Protein AF-A0A382J9V9-F1 (afdb_monomer_lite)

Organism: NCBI:txid408172

Secondary structure (DSSP, 8-state):
---------HHHHHHHHHHHHHSSHHHHHHHHHHTSSSHHHHHHHHHHHHHHTEEEETTEEEE-HHHHHHHHHHHHHTT--TTEEEETTTTEEEEEEHHHHHHHHHHHH---SS-HHHHHHHH-

Sequence (124 aa):
MKRRSNNVTFDSAFSIINVALSGSFRQEYVDELASSKNLDAALHQLRHRMQSHTWKAHGHNLQLDQVVTAYDRQTRLEGFHVLNDWNGIADQINENIIPVDVLDYAIDNCQAVQSEKTVLAVLL

Radius of gyration: 16.41 Å; chains: 1; bounding box: 33×55×38 Å

Structure (mmCIF, N/CA/C/O backbone):
data_AF-A0A382J9V9-F1
#
_entry.id   AF-A0A382J9V9-F1
#
loop_
_atom_site.group_PDB
_atom_site.id
_atom_site.type_symbol
_atom_site.label_atom_id
_atom_site.label_alt_id
_atom_site.label_comp_id
_atom_site.label_asym_id
_atom_site.label_entity_id
_atom_site.label_seq_id
_atom_site.pdbx_PDB_ins_code
_atom_site.Cartn_x
_atom_site.Cartn_y
_atom_site.Cartn_z
_atom_site.occupancy
_atom_site.B_iso_or_equiv
_atom_site.auth_seq_id
_atom_site.auth_comp_id
_atom_site.auth_asym_id
_atom_site.auth_atom_id
_atom_site.pdbx_PDB_model_num
ATOM 1 N N . MET A 1 1 ? -1.327 -33.188 5.929 1.00 36.56 1 MET A N 1
ATOM 2 C CA . MET A 1 1 ? -2.112 -32.066 6.492 1.00 36.56 1 MET A CA 1
ATOM 3 C C . MET A 1 1 ? -2.484 -31.132 5.340 1.00 36.56 1 MET A C 1
ATOM 5 O O . MET A 1 1 ? -1.597 -30.501 4.786 1.00 36.56 1 MET A O 1
ATOM 9 N N . LYS A 1 2 ? -3.738 -31.137 4.863 1.00 34.56 2 LYS A N 1
ATOM 10 C CA . LYS A 1 2 ? -4.165 -30.277 3.740 1.00 34.56 2 LYS A CA 1
ATOM 11 C C . LYS A 1 2 ? -4.300 -28.836 4.256 1.00 34.56 2 LYS A C 1
ATOM 13 O O . LYS A 1 2 ? -5.137 -28.603 5.124 1.00 34.56 2 LYS A O 1
ATOM 18 N N . ARG A 1 3 ? -3.499 -27.883 3.751 1.00 42.50 3 ARG A N 1
ATOM 19 C CA . ARG A 1 3 ? -3.784 -26.443 3.925 1.00 42.50 3 ARG A CA 1
ATOM 20 C C . ARG A 1 3 ? -5.182 -26.213 3.350 1.00 42.50 3 ARG A C 1
ATOM 22 O O . ARG A 1 3 ? -5.387 -26.447 2.162 1.00 42.50 3 ARG A O 1
ATOM 29 N N . ARG A 1 4 ? -6.150 -25.814 4.180 1.00 41.09 4 ARG A N 1
ATOM 30 C CA . ARG A 1 4 ? -7.394 -25.226 3.670 1.00 41.09 4 ARG A CA 1
ATOM 31 C C . ARG A 1 4 ? -6.967 -24.007 2.857 1.00 41.09 4 ARG A C 1
ATOM 33 O O . ARG A 1 4 ? -6.356 -23.102 3.419 1.00 41.09 4 ARG A O 1
ATOM 40 N N . SER A 1 5 ? -7.210 -24.002 1.549 1.00 47.78 5 SER A N 1
ATOM 41 C CA . SER A 1 5 ? -7.164 -22.750 0.804 1.00 47.78 5 SER A CA 1
ATOM 42 C C . SER A 1 5 ? -8.349 -21.931 1.304 1.00 47.78 5 SER A C 1
ATOM 44 O O . SER A 1 5 ? -9.490 -22.194 0.924 1.00 47.78 5 SER A O 1
ATOM 46 N N . ASN A 1 6 ? -8.100 -20.991 2.213 1.00 57.75 6 ASN A N 1
ATOM 47 C CA . ASN A 1 6 ? -9.035 -19.897 2.424 1.00 57.75 6 ASN A CA 1
ATOM 48 C C . ASN A 1 6 ? -9.042 -19.117 1.110 1.00 57.75 6 ASN A C 1
ATOM 50 O O . ASN A 1 6 ? -8.128 -18.341 0.848 1.00 57.75 6 ASN A O 1
ATOM 54 N N . ASN A 1 7 ? -9.998 -19.417 0.234 1.00 76.94 7 ASN A N 1
ATOM 55 C CA . ASN A 1 7 ? -10.187 -18.639 -0.978 1.00 76.94 7 ASN A CA 1
ATOM 56 C C . ASN A 1 7 ? -10.617 -17.243 -0.525 1.00 76.94 7 ASN A C 1
ATOM 58 O O . ASN A 1 7 ? -11.701 -17.094 0.037 1.00 76.94 7 ASN A O 1
ATOM 62 N N . VAL A 1 8 ? -9.749 -16.249 -0.708 1.00 89.56 8 VAL A N 1
ATOM 63 C CA . VAL A 1 8 ? -10.109 -14.850 -0.476 1.00 89.56 8 VAL A CA 1
ATOM 64 C C . VAL A 1 8 ? -11.214 -14.503 -1.468 1.00 89.56 8 VAL A C 1
ATOM 66 O O . VAL A 1 8 ? -11.023 -14.622 -2.676 1.00 89.56 8 VAL A O 1
ATOM 69 N N . THR A 1 9 ? -12.380 -14.115 -0.960 1.00 92.25 9 THR A N 1
ATOM 70 C CA . THR A 1 9 ? -13.504 -13.656 -1.785 1.00 92.25 9 THR A CA 1
ATOM 71 C C . THR A 1 9 ? -13.506 -12.137 -1.877 1.00 92.25 9 THR A C 1
ATOM 73 O O . THR A 1 9 ? -12.955 -11.457 -1.004 1.00 92.25 9 THR A O 1
ATOM 76 N N . PHE A 1 10 ? -14.173 -11.596 -2.898 1.00 91.75 10 PHE A N 1
ATOM 77 C CA . PHE A 1 10 ? -14.416 -10.158 -3.003 1.00 91.75 10 PHE A CA 1
ATOM 78 C C . PHE A 1 10 ? -15.098 -9.612 -1.749 1.00 91.75 10 PHE A C 1
ATOM 80 O O . PHE A 1 10 ? -14.574 -8.685 -1.149 1.00 91.75 10 PHE A O 1
ATOM 87 N N . ASP A 1 11 ? -16.172 -10.249 -1.280 1.00 93.75 11 ASP A N 1
ATOM 88 C CA . ASP A 1 11 ? -16.903 -9.792 -0.091 1.00 93.75 11 ASP A CA 1
ATOM 89 C C . ASP A 1 11 ? -16.029 -9.764 1.170 1.00 93.75 11 ASP A C 1
ATOM 91 O O . ASP A 1 11 ? -16.124 -8.835 1.975 1.00 93.75 11 ASP A O 1
ATOM 95 N N . SER A 1 12 ? -15.143 -10.756 1.339 1.00 90.44 12 SER A N 1
ATOM 96 C CA . SER A 1 12 ? -14.205 -10.783 2.469 1.00 90.44 12 SER A CA 1
ATOM 97 C C . SER A 1 12 ? -13.174 -9.653 2.388 1.00 90.44 12 SER A C 1
ATOM 99 O O . SER A 1 12 ? -12.940 -8.969 3.382 1.00 90.44 12 SER A O 1
ATOM 101 N N . ALA A 1 13 ? -12.613 -9.405 1.201 1.00 91.81 13 ALA A N 1
ATOM 102 C CA . ALA A 1 13 ? -11.667 -8.321 0.963 1.00 91.81 13 ALA A CA 1
ATOM 103 C C . ALA A 1 13 ? -12.333 -6.947 1.134 1.00 91.81 13 ALA A C 1
ATOM 105 O O . ALA A 1 13 ? -11.816 -6.087 1.846 1.00 91.81 13 ALA A O 1
ATOM 106 N N . PHE A 1 14 ? -13.517 -6.775 0.545 1.00 92.62 14 PHE A N 1
ATOM 107 C CA . PHE A 1 14 ? -14.336 -5.579 0.664 1.00 92.62 14 PHE A CA 1
ATOM 108 C C . PHE A 1 14 ? -14.688 -5.289 2.119 1.00 92.62 14 PHE A C 1
ATOM 110 O O . PHE A 1 14 ? -14.518 -4.160 2.555 1.00 92.62 14 PHE A O 1
ATOM 117 N N . SER A 1 15 ? -15.102 -6.288 2.902 1.00 89.38 15 SER A N 1
ATOM 118 C CA . SER A 1 15 ? -15.432 -6.085 4.320 1.00 89.38 15 SER A CA 1
ATOM 119 C C . SER A 1 15 ? -14.239 -5.552 5.116 1.00 89.38 15 SER A C 1
ATOM 121 O O . SER A 1 15 ? -14.398 -4.626 5.906 1.00 89.38 15 SER A O 1
ATOM 123 N N . ILE A 1 16 ? -13.039 -6.095 4.879 1.00 87.25 16 ILE A N 1
ATOM 124 C CA . ILE A 1 16 ? -11.809 -5.658 5.555 1.00 87.25 16 ILE A CA 1
ATOM 125 C C . ILE A 1 16 ? -11.476 -4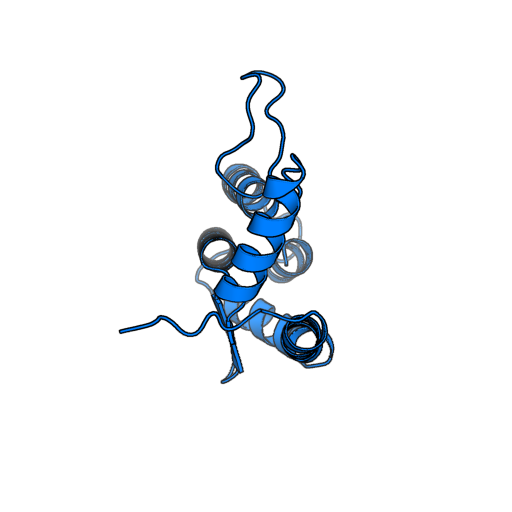.206 5.181 1.00 87.25 16 ILE A C 1
ATOM 127 O O . ILE A 1 16 ? -11.266 -3.372 6.061 1.00 87.25 16 ILE A O 1
ATOM 131 N N . ILE A 1 17 ? -11.473 -3.884 3.885 1.00 88.44 17 ILE A N 1
ATOM 132 C CA . ILE A 1 17 ? -11.148 -2.538 3.391 1.00 88.44 17 ILE A CA 1
ATOM 133 C C . ILE A 1 17 ? -12.217 -1.524 3.820 1.00 88.44 17 ILE A C 1
ATOM 135 O O . ILE A 1 17 ? -11.893 -0.423 4.257 1.00 88.44 17 ILE A O 1
ATOM 139 N N . ASN A 1 18 ? -13.495 -1.895 3.755 1.00 89.50 18 ASN A N 1
ATOM 140 C CA . ASN A 1 18 ? -14.604 -1.008 4.079 1.00 89.50 18 ASN A CA 1
ATOM 141 C C . ASN A 1 18 ? -14.603 -0.592 5.556 1.00 89.50 18 ASN A C 1
ATOM 143 O O . ASN A 1 18 ? -14.953 0.546 5.856 1.00 89.50 18 ASN A O 1
ATOM 147 N N . VAL A 1 19 ? -14.161 -1.466 6.469 1.00 81.50 19 VAL A N 1
ATOM 148 C CA . VAL A 1 19 ? -13.954 -1.104 7.883 1.00 81.50 19 VAL A CA 1
ATOM 149 C C . VAL A 1 19 ? -12.901 -0.001 8.018 1.00 81.50 19 VAL A C 1
ATOM 151 O O . VAL A 1 19 ? -13.118 0.959 8.754 1.00 81.50 19 VAL A O 1
ATOM 154 N N . ALA A 1 20 ? -11.791 -0.101 7.281 1.00 81.94 20 ALA A N 1
ATOM 155 C CA . ALA A 1 20 ? -10.740 0.915 7.306 1.00 81.94 20 ALA A CA 1
ATOM 156 C C . ALA A 1 20 ? -11.185 2.248 6.674 1.00 81.94 20 ALA A C 1
ATOM 158 O O . ALA A 1 20 ? -10.810 3.310 7.166 1.00 81.94 20 ALA A O 1
ATOM 159 N N . LEU A 1 21 ? -11.989 2.202 5.606 1.00 84.75 21 LEU A N 1
ATOM 160 C CA . LEU A 1 21 ? -12.428 3.396 4.872 1.00 84.75 21 LEU A CA 1
ATOM 161 C C . LEU A 1 21 ? -13.643 4.102 5.488 1.00 84.75 21 LEU A C 1
ATOM 163 O O . LEU A 1 21 ? -13.760 5.317 5.362 1.00 84.75 21 LEU A O 1
ATOM 167 N N . SER A 1 22 ? -14.554 3.363 6.127 1.00 86.12 22 SER A N 1
ATOM 168 C CA . SER A 1 22 ? -15.786 3.926 6.707 1.00 86.12 22 SER A CA 1
ATOM 169 C C . SER A 1 22 ? -15.601 4.456 8.132 1.00 86.12 22 SER A C 1
ATOM 171 O O . SER A 1 22 ? -16.470 5.162 8.639 1.00 86.12 22 SER A O 1
ATOM 173 N N . GLY A 1 23 ? -14.514 4.067 8.803 1.00 84.19 23 GLY A N 1
ATOM 174 C CA . GLY A 1 23 ? -14.217 4.443 10.183 1.00 84.19 23 GLY A CA 1
ATOM 175 C C . GLY A 1 23 ? -13.186 5.565 10.313 1.00 84.19 23 GLY A C 1
ATOM 176 O O . GLY A 1 23 ? -12.741 6.167 9.339 1.00 84.19 23 GLY A O 1
ATOM 177 N N . SER A 1 24 ? -12.755 5.808 11.550 1.00 90.00 24 SER A N 1
ATOM 178 C CA . SER A 1 24 ? -11.691 6.759 11.902 1.00 90.00 24 SER A CA 1
ATOM 179 C C . SER A 1 24 ? -10.277 6.232 11.632 1.00 90.00 24 SER A C 1
ATOM 181 O O . SER A 1 24 ? -9.317 6.984 11.788 1.00 90.00 24 SER A O 1
ATOM 183 N N . PHE A 1 25 ? -10.137 4.980 11.176 1.00 90.75 25 PHE A N 1
ATOM 184 C CA . PHE A 1 25 ? -8.854 4.288 11.023 1.00 90.75 25 PHE A CA 1
ATOM 185 C C . PHE A 1 25 ? -7.812 5.109 10.256 1.00 90.75 25 PHE A C 1
ATOM 187 O O . PHE A 1 25 ? -6.691 5.267 10.729 1.00 90.75 25 PHE A O 1
ATOM 194 N N . ARG A 1 26 ? -8.169 5.671 9.089 1.00 91.06 26 ARG A N 1
ATOM 195 C CA . ARG A 1 26 ? -7.230 6.472 8.283 1.00 91.06 26 ARG A CA 1
ATOM 196 C C . ARG A 1 26 ? -6.715 7.686 9.058 1.00 91.06 26 ARG A C 1
ATOM 198 O O . ARG A 1 26 ? -5.521 7.963 9.032 1.00 91.06 26 ARG A O 1
ATOM 205 N N . GLN A 1 27 ? -7.604 8.397 9.750 1.00 91.62 27 GLN A N 1
ATOM 206 C CA . GLN A 1 27 ? -7.238 9.578 10.530 1.00 91.62 27 GLN A CA 1
ATOM 207 C C . GLN A 1 27 ? -6.376 9.201 11.738 1.00 91.62 27 GLN A C 1
ATOM 209 O O . GLN A 1 27 ? -5.329 9.804 11.944 1.00 91.62 27 GLN A O 1
ATOM 214 N N . GLU A 1 28 ? -6.776 8.171 12.483 1.00 92.69 28 GLU A N 1
ATOM 215 C CA . GLU A 1 2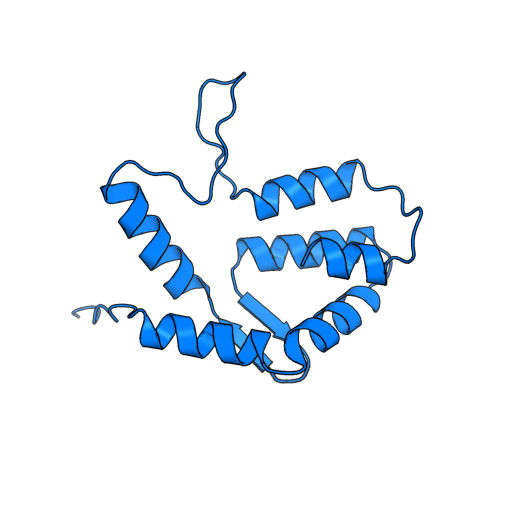8 ? -6.035 7.650 13.635 1.00 92.69 28 GLU A CA 1
ATOM 216 C C . GLU A 1 28 ? -4.641 7.154 13.253 1.00 92.69 28 GLU A C 1
ATOM 218 O O . GLU A 1 28 ? -3.686 7.356 13.998 1.00 92.69 28 GLU A O 1
ATOM 223 N N . TYR A 1 29 ? -4.516 6.520 12.088 1.00 93.12 29 TYR A N 1
ATOM 224 C CA . TYR A 1 29 ? -3.244 6.020 11.592 1.00 93.12 29 TYR A CA 1
ATOM 225 C C . TYR A 1 29 ? -2.318 7.159 11.134 1.00 93.12 29 TYR A C 1
ATOM 227 O O . TYR A 1 29 ? -1.124 7.141 11.428 1.00 93.12 29 TYR A O 1
ATOM 235 N N . VAL A 1 30 ? -2.860 8.196 10.483 1.00 94.25 30 VAL A N 1
ATOM 236 C CA . VAL A 1 30 ? -2.100 9.423 10.177 1.00 94.25 30 VAL A CA 1
ATOM 237 C C . VAL A 1 30 ? -1.662 10.135 11.459 1.00 94.25 30 VAL A C 1
ATOM 239 O O . VAL A 1 30 ? -0.531 10.609 11.526 1.00 94.25 30 VAL A O 1
ATOM 242 N N . ASP A 1 31 ? -2.526 10.199 12.475 1.00 93.75 31 ASP A N 1
ATOM 243 C CA . ASP A 1 31 ? -2.199 10.788 13.778 1.00 93.75 31 ASP A CA 1
ATOM 244 C C . ASP A 1 31 ? -1.094 10.000 14.500 1.00 93.75 31 ASP A C 1
ATOM 246 O O . ASP A 1 31 ? -0.166 10.602 15.044 1.00 93.75 31 ASP A O 1
ATOM 250 N N . GLU A 1 32 ? -1.134 8.664 14.444 1.00 93.56 32 GLU A N 1
ATOM 251 C CA . GLU A 1 32 ? -0.065 7.801 14.955 1.00 93.56 32 GLU A CA 1
ATOM 252 C C . GLU A 1 32 ? 1.261 8.067 14.228 1.00 93.56 32 GLU A C 1
ATOM 254 O O . GLU A 1 32 ? 2.277 8.310 14.881 1.00 93.56 32 GLU A O 1
ATOM 259 N N . LEU A 1 33 ? 1.265 8.105 12.892 1.00 94.44 33 LEU A N 1
ATOM 260 C CA . LEU A 1 33 ? 2.476 8.395 12.119 1.00 94.44 33 LEU A CA 1
ATOM 261 C C . LEU A 1 33 ? 3.030 9.792 12.414 1.00 94.44 33 LEU A C 1
ATOM 263 O O . LEU A 1 33 ? 4.239 9.936 12.596 1.00 94.44 33 LEU A O 1
ATOM 267 N N . ALA A 1 34 ? 2.162 10.799 12.523 1.00 94.00 34 ALA A N 1
ATOM 268 C CA . ALA A 1 34 ? 2.541 12.173 12.848 1.00 94.00 34 ALA A CA 1
ATOM 269 C C . ALA A 1 34 ? 3.095 12.328 14.278 1.00 94.00 34 ALA A C 1
ATOM 271 O O . ALA A 1 34 ? 3.726 13.338 14.577 1.00 94.00 34 ALA A O 1
ATOM 272 N N . SER A 1 35 ? 2.895 11.337 15.155 1.00 93.56 35 SER A N 1
ATOM 273 C CA . SER A 1 35 ? 3.524 11.285 16.483 1.00 93.56 35 SER A CA 1
ATOM 274 C C . SER A 1 35 ? 4.968 10.758 16.465 1.00 93.56 35 SER A C 1
ATOM 276 O O . SER A 1 35 ? 5.639 10.741 17.501 1.00 93.56 35 SER A O 1
ATOM 278 N N . SER A 1 36 ? 5.465 10.333 15.297 1.00 94.31 36 SER A N 1
ATOM 279 C CA . SER A 1 36 ? 6.860 9.928 15.109 1.00 94.31 36 SER A CA 1
ATOM 280 C C . SER A 1 36 ? 7.829 11.079 15.384 1.00 94.31 36 SER A C 1
ATOM 282 O O . SER A 1 36 ? 7.472 12.252 15.383 1.00 94.31 36 SER A O 1
ATOM 284 N N . LYS A 1 37 ? 9.105 10.740 15.589 1.00 93.31 37 LYS A N 1
ATOM 285 C CA . LYS A 1 37 ? 10.159 11.713 15.915 1.00 93.31 37 LYS A CA 1
ATOM 286 C C . LYS A 1 37 ? 10.303 12.836 14.874 1.00 93.31 37 LYS A C 1
ATOM 288 O O . LYS A 1 37 ? 10.675 13.949 15.236 1.00 93.31 37 LYS A O 1
ATOM 293 N N . ASN A 1 38 ? 10.119 12.505 13.602 1.00 92.06 38 ASN A N 1
ATOM 294 C CA . ASN A 1 38 ? 10.210 13.390 12.445 1.00 92.06 38 ASN A CA 1
ATOM 295 C C . ASN A 1 38 ? 9.540 12.715 11.235 1.00 92.06 38 ASN A C 1
ATOM 297 O O . ASN A 1 38 ? 9.238 11.515 11.280 1.00 92.06 38 ASN A O 1
ATOM 301 N N . LEU A 1 39 ? 9.355 13.470 10.149 1.00 92.44 39 LEU A N 1
ATOM 302 C CA . LEU A 1 39 ? 8.794 12.950 8.900 1.00 92.44 39 LEU A CA 1
ATOM 303 C C . LEU A 1 39 ? 9.541 11.724 8.352 1.00 92.44 39 LEU A C 1
ATOM 305 O O . LEU A 1 39 ? 8.896 10.766 7.947 1.00 92.44 39 LEU A O 1
ATOM 309 N N . ASP A 1 40 ? 10.875 11.722 8.377 1.00 93.62 40 ASP A N 1
ATOM 310 C CA . ASP A 1 40 ? 11.702 10.606 7.889 1.00 93.62 40 ASP A CA 1
ATOM 311 C C . ASP A 1 40 ? 11.347 9.274 8.580 1.00 93.62 40 ASP A C 1
ATOM 313 O O . ASP A 1 40 ? 11.016 8.277 7.932 1.00 93.62 40 ASP A O 1
ATOM 317 N N . ALA A 1 41 ? 11.278 9.283 9.915 1.00 94.81 41 ALA A N 1
ATOM 318 C CA . ALA A 1 41 ? 10.865 8.120 10.690 1.00 94.81 41 ALA A CA 1
ATOM 319 C C . ALA A 1 41 ? 9.420 7.695 10.376 1.00 94.81 41 ALA A C 1
ATOM 321 O O . ALA A 1 41 ? 9.137 6.496 10.315 1.00 94.81 41 ALA A O 1
ATOM 322 N N . ALA A 1 42 ? 8.512 8.653 10.164 1.00 95.75 42 ALA A N 1
ATOM 323 C CA . ALA A 1 42 ? 7.125 8.368 9.804 1.00 95.75 42 ALA A CA 1
ATOM 324 C C . ALA A 1 42 ? 7.011 7.725 8.409 1.00 95.75 42 ALA A C 1
ATOM 326 O O . ALA A 1 42 ? 6.289 6.741 8.243 1.00 95.75 42 ALA A O 1
ATOM 327 N N . LEU A 1 43 ? 7.756 8.222 7.416 1.00 95.69 43 LEU A N 1
ATOM 328 C CA . LEU A 1 43 ? 7.774 7.677 6.057 1.00 95.69 43 LEU A CA 1
ATOM 329 C C . LEU A 1 43 ? 8.354 6.260 6.024 1.00 95.69 43 LEU A C 1
ATOM 331 O O . LEU A 1 43 ? 7.766 5.374 5.404 1.00 95.69 43 LEU A O 1
ATOM 335 N N . HIS A 1 44 ? 9.442 6.002 6.754 1.00 96.31 44 HIS A N 1
ATOM 336 C CA . HIS A 1 44 ? 9.987 4.651 6.886 1.00 96.31 44 HIS A CA 1
ATOM 337 C C . HIS A 1 44 ? 9.004 3.680 7.559 1.00 96.31 44 HIS A C 1
ATOM 339 O O . HIS A 1 44 ? 8.893 2.522 7.140 1.00 96.31 44 HIS A O 1
ATOM 345 N N . GLN A 1 45 ? 8.254 4.133 8.570 1.00 95.62 45 GLN A N 1
ATOM 346 C CA . GLN A 1 45 ? 7.198 3.322 9.182 1.00 95.62 45 GLN A CA 1
ATOM 347 C C . GLN A 1 45 ? 6.058 3.029 8.202 1.00 95.62 45 GLN A C 1
ATOM 349 O O . GLN A 1 45 ? 5.651 1.870 8.079 1.00 95.62 45 GLN A O 1
ATOM 354 N N . LEU A 1 46 ? 5.573 4.045 7.481 1.00 95.94 46 LEU A N 1
ATOM 355 C CA . LEU A 1 46 ? 4.533 3.900 6.462 1.00 95.94 46 LEU A CA 1
ATOM 356 C C . LEU A 1 46 ? 4.973 2.922 5.364 1.00 95.94 46 LEU A C 1
ATOM 358 O O . LEU A 1 46 ? 4.240 1.990 5.029 1.00 95.94 46 LEU A O 1
ATOM 362 N N . ARG A 1 47 ? 6.213 3.053 4.882 1.00 96.81 47 ARG A N 1
ATOM 363 C CA . ARG A 1 47 ? 6.817 2.143 3.902 1.00 96.81 47 ARG A CA 1
ATOM 364 C C . ARG A 1 47 ? 6.814 0.701 4.387 1.00 96.81 47 ARG A C 1
ATOM 366 O O . ARG A 1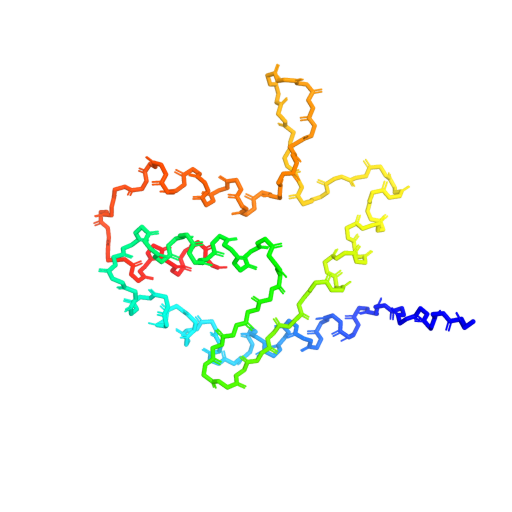 47 ? 6.395 -0.198 3.661 1.00 96.81 47 ARG A O 1
ATOM 373 N N . HIS A 1 48 ? 7.233 0.468 5.629 1.00 95.81 48 HIS A N 1
ATOM 374 C CA . HIS A 1 48 ? 7.224 -0.870 6.213 1.00 95.81 48 HIS A CA 1
ATOM 375 C C . HIS A 1 48 ? 5.803 -1.464 6.297 1.00 95.81 48 HIS A C 1
ATOM 377 O O . HIS A 1 48 ? 5.613 -2.669 6.091 1.00 95.81 48 HIS A O 1
ATOM 383 N N . ARG A 1 49 ? 4.776 -0.643 6.564 1.00 94.44 49 ARG A N 1
ATOM 384 C CA . ARG A 1 49 ? 3.376 -1.106 6.560 1.00 94.44 49 ARG A CA 1
ATOM 385 C C . ARG A 1 49 ? 2.863 -1.412 5.158 1.00 94.44 49 ARG A C 1
ATOM 387 O O . ARG A 1 49 ? 2.221 -2.445 4.983 1.00 94.44 49 ARG A O 1
ATOM 394 N N . MET A 1 50 ? 3.210 -0.592 4.165 1.00 94.44 50 MET A N 1
ATOM 395 C CA . MET A 1 50 ? 2.900 -0.864 2.756 1.00 94.44 50 MET A CA 1
ATOM 396 C C . MET A 1 50 ? 3.511 -2.192 2.296 1.00 94.44 50 MET A C 1
ATOM 398 O O . MET A 1 50 ? 2.814 -2.991 1.681 1.00 94.44 50 MET A O 1
ATOM 402 N N . GLN A 1 51 ? 4.767 -2.471 2.663 1.00 95.38 51 GLN A N 1
ATOM 403 C CA . GLN A 1 51 ? 5.452 -3.727 2.325 1.00 95.38 51 GLN A CA 1
ATOM 404 C C . GLN A 1 51 ? 4.856 -4.956 3.018 1.00 95.38 51 GLN A C 1
ATOM 406 O O . GLN A 1 51 ? 4.760 -6.023 2.422 1.00 95.38 51 GLN A O 1
ATOM 411 N N . SER A 1 52 ? 4.483 -4.831 4.293 1.00 94.88 52 SER A N 1
ATOM 412 C CA . SER A 1 52 ? 3.945 -5.955 5.076 1.00 94.88 52 SER A CA 1
ATOM 413 C C . SER A 1 52 ? 2.437 -6.154 4.917 1.00 94.88 52 SER A C 1
ATOM 415 O O . SER A 1 52 ? 1.892 -7.129 5.440 1.00 94.88 52 SER A O 1
ATOM 417 N N . HIS A 1 53 ? 1.747 -5.212 4.264 1.00 93.94 53 HIS A N 1
ATOM 418 C CA . HIS A 1 53 ? 0.287 -5.161 4.140 1.00 93.94 53 HIS A CA 1
ATOM 419 C C . HIS A 1 53 ? -0.451 -5.283 5.485 1.00 93.94 53 HIS A C 1
ATOM 421 O O . HIS A 1 53 ? -1.607 -5.704 5.542 1.00 93.94 53 HIS A O 1
ATOM 427 N N . THR A 1 54 ? 0.218 -4.937 6.585 1.00 92.44 54 THR A N 1
ATOM 428 C CA . THR A 1 54 ? -0.300 -5.104 7.942 1.00 92.44 54 THR A CA 1
ATOM 429 C C . THR A 1 54 ? -0.249 -3.775 8.662 1.00 92.44 54 THR A C 1
ATOM 431 O O . THR A 1 54 ? 0.823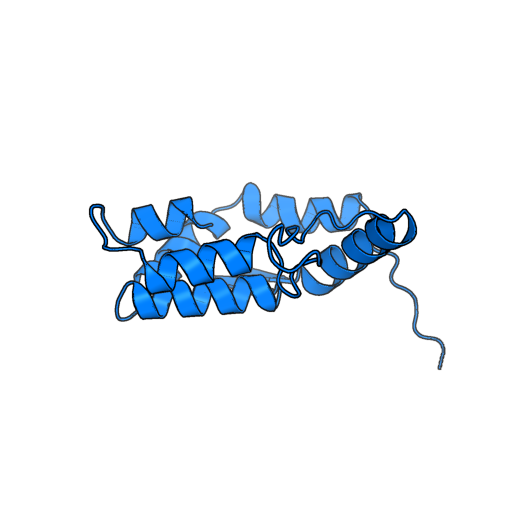 -3.208 8.862 1.00 92.44 54 THR A O 1
ATOM 434 N N . TRP A 1 55 ? -1.408 -3.309 9.108 1.00 91.38 55 TRP A N 1
ATOM 435 C CA . TRP A 1 55 ? -1.579 -1.977 9.667 1.00 91.38 55 TRP A CA 1
ATOM 436 C C . TRP A 1 55 ? -2.222 -2.062 11.038 1.00 91.38 55 TRP A C 1
ATOM 438 O O . TRP A 1 55 ? -3.097 -2.894 11.280 1.00 91.38 55 TRP A O 1
ATOM 448 N N . LYS A 1 56 ? -1.783 -1.198 11.947 1.00 89.00 56 LYS A N 1
ATOM 449 C CA . LYS A 1 56 ? -2.299 -1.119 13.310 1.00 89.00 56 LYS A CA 1
ATOM 450 C C . LYS A 1 56 ? -2.468 0.346 13.670 1.00 89.00 56 LYS A C 1
ATOM 452 O O . LYS A 1 56 ? -1.548 1.108 13.414 1.00 89.00 56 LYS A O 1
ATOM 457 N N . ALA A 1 57 ? -3.625 0.686 14.225 1.00 86.75 57 ALA A N 1
ATOM 458 C CA . ALA A 1 57 ? -3.920 1.983 14.827 1.00 86.75 57 ALA A CA 1
ATOM 459 C C . ALA A 1 57 ? -4.978 1.794 15.910 1.00 86.75 57 ALA A C 1
ATOM 461 O O . ALA A 1 57 ? -5.962 1.105 15.667 1.00 86.75 57 ALA A O 1
ATOM 462 N N . HIS A 1 58 ? -4.772 2.374 17.096 1.00 80.19 58 HIS A N 1
ATOM 463 C CA . HIS A 1 58 ? -5.795 2.518 18.148 1.00 80.19 58 HIS A CA 1
ATOM 464 C C . HIS A 1 58 ? -6.703 1.285 18.382 1.00 80.19 58 HIS A C 1
ATOM 466 O O . HIS A 1 58 ? -7.921 1.381 18.472 1.00 80.19 58 HIS A O 1
ATOM 472 N N . GLY A 1 59 ? -6.108 0.091 18.498 1.00 77.81 59 GLY A N 1
ATOM 473 C CA . GLY A 1 59 ? -6.842 -1.160 18.754 1.00 77.81 59 GLY A CA 1
ATOM 474 C C . GLY A 1 59 ? -7.429 -1.838 17.508 1.00 77.81 59 GLY A C 1
ATOM 475 O O . GLY A 1 59 ? -7.848 -2.993 17.582 1.00 77.81 59 GLY A O 1
ATOM 476 N N . HIS A 1 60 ? -7.379 -1.182 16.351 1.00 82.19 60 HIS A N 1
ATOM 477 C CA . HIS A 1 60 ? -7.650 -1.775 15.050 1.00 82.19 60 HIS A CA 1
ATOM 478 C C . HIS A 1 60 ? -6.398 -2.459 14.494 1.00 82.19 60 HIS A C 1
ATOM 480 O O . HIS A 1 60 ? -5.280 -1.947 14.580 1.00 82.19 60 HIS A O 1
ATOM 486 N N . ASN A 1 61 ? -6.593 -3.632 13.896 1.00 87.38 61 ASN A N 1
ATOM 487 C CA . ASN A 1 61 ? -5.555 -4.386 13.202 1.00 87.38 61 ASN A CA 1
ATOM 488 C C . ASN A 1 61 ? -6.091 -4.796 11.830 1.00 87.38 61 ASN A C 1
ATOM 490 O O . ASN A 1 61 ? -7.004 -5.617 11.741 1.00 87.38 61 ASN A O 1
ATOM 494 N N . LEU A 1 62 ? -5.524 -4.217 10.778 1.00 88.81 62 LEU A N 1
ATOM 495 C CA . LEU A 1 62 ? -5.884 -4.476 9.393 1.00 88.81 62 LEU A CA 1
ATOM 496 C C . LEU A 1 62 ? -4.824 -5.390 8.772 1.00 88.81 62 LEU A C 1
ATOM 498 O O . LEU A 1 62 ? -3.677 -4.986 8.583 1.00 88.81 62 LEU A O 1
ATOM 502 N N . GLN A 1 63 ? -5.204 -6.628 8.470 1.00 90.06 63 GLN A N 1
ATOM 503 C CA . GLN A 1 63 ? -4.336 -7.610 7.816 1.00 90.06 63 GLN A CA 1
ATOM 504 C C . GLN A 1 63 ? -4.793 -7.793 6.370 1.00 90.06 63 GLN A C 1
ATOM 506 O O . GLN A 1 63 ? -5.828 -8.408 6.115 1.00 90.06 63 GLN A O 1
ATOM 511 N N . LEU A 1 64 ? -4.044 -7.208 5.434 1.00 92.06 64 LEU A N 1
ATOM 512 C CA . LEU A 1 64 ? -4.325 -7.257 3.997 1.00 92.06 64 LEU A CA 1
ATOM 513 C C . LEU A 1 64 ? -3.389 -8.208 3.245 1.00 92.06 64 LEU A C 1
ATOM 515 O O . LEU A 1 64 ? -3.591 -8.422 2.056 1.00 92.06 64 LEU A O 1
ATOM 519 N N . ASP A 1 65 ? -2.397 -8.804 3.907 1.00 93.00 65 ASP A N 1
ATOM 520 C CA . ASP A 1 65 ? -1.381 -9.676 3.304 1.00 93.00 65 ASP A CA 1
ATOM 521 C C . ASP A 1 65 ? -1.990 -10.790 2.443 1.00 93.00 65 ASP A C 1
ATOM 523 O O . ASP A 1 65 ? -1.618 -10.959 1.279 1.00 93.00 65 ASP A O 1
ATOM 527 N N . GLN A 1 66 ? -2.984 -11.504 2.976 1.00 91.81 66 GLN A N 1
ATOM 528 C CA . GLN A 1 66 ? -3.651 -12.586 2.253 1.00 91.81 66 GLN A CA 1
ATOM 529 C C . GLN A 1 66 ? -4.472 -12.063 1.077 1.00 91.81 66 GLN A C 1
ATOM 531 O O . GLN A 1 66 ? -4.502 -12.701 0.026 1.00 91.81 66 GLN A O 1
ATOM 536 N N . VAL A 1 67 ? -5.117 -10.905 1.244 1.00 93.19 67 VAL A N 1
ATOM 537 C CA . VAL A 1 67 ? -5.938 -10.277 0.205 1.00 93.19 67 VAL A CA 1
ATOM 538 C C . VAL A 1 67 ? -5.058 -9.827 -0.954 1.00 93.19 67 VAL A C 1
ATOM 540 O O . VAL A 1 67 ? -5.281 -10.252 -2.085 1.00 93.19 67 VAL A O 1
ATOM 543 N N . VAL A 1 68 ? -4.023 -9.036 -0.666 1.00 94.06 68 VAL A N 1
ATOM 544 C CA . VAL A 1 68 ? -3.086 -8.524 -1.670 1.00 94.06 68 VAL A CA 1
ATOM 545 C C . VAL A 1 68 ? -2.407 -9.680 -2.396 1.00 94.06 68 VAL A C 1
ATOM 547 O O . VAL A 1 68 ? -2.445 -9.725 -3.619 1.00 94.06 68 VAL A O 1
ATOM 550 N N . THR A 1 69 ? -1.894 -10.677 -1.666 1.00 93.44 69 THR A N 1
ATOM 551 C CA . THR A 1 69 ? -1.242 -11.849 -2.274 1.00 93.44 69 THR A CA 1
ATOM 552 C C . THR A 1 69 ? -2.191 -12.631 -3.185 1.00 93.44 69 THR A C 1
ATOM 554 O O . THR A 1 69 ? -1.787 -13.098 -4.249 1.00 93.44 69 THR A O 1
ATOM 557 N N . ALA A 1 70 ? -3.452 -12.814 -2.779 1.00 93.75 70 ALA A N 1
ATOM 558 C CA . ALA A 1 70 ? -4.415 -13.580 -3.562 1.00 93.75 70 ALA A CA 1
ATOM 559 C C . ALA A 1 70 ? -4.771 -12.880 -4.880 1.00 93.75 70 ALA A C 1
ATOM 561 O O . ALA A 1 70 ? -4.744 -13.529 -5.927 1.00 93.75 70 ALA A O 1
ATOM 562 N N . TYR A 1 71 ? -5.068 -11.579 -4.836 1.00 93.50 71 TYR A N 1
ATOM 563 C CA . TYR A 1 71 ? -5.430 -10.811 -6.029 1.00 93.50 71 TYR A CA 1
ATOM 564 C C . TYR A 1 71 ? -4.227 -10.526 -6.933 1.00 93.50 71 TYR A C 1
ATOM 566 O O . TYR A 1 71 ? -4.350 -10.685 -8.143 1.00 93.50 71 TYR A O 1
ATOM 574 N N . ASP A 1 72 ? -3.054 -10.212 -6.375 1.00 94.62 72 ASP A N 1
ATOM 575 C CA . ASP A 1 72 ? -1.818 -10.058 -7.158 1.00 94.62 72 ASP A CA 1
ATOM 576 C C . ASP A 1 72 ? -1.456 -11.359 -7.887 1.00 94.62 72 ASP A C 1
ATOM 578 O O . ASP A 1 72 ? -1.114 -11.368 -9.067 1.00 94.62 72 ASP A O 1
ATOM 582 N N . ARG A 1 73 ? -1.621 -12.511 -7.224 1.00 94.38 73 ARG A N 1
ATOM 583 C CA . ARG A 1 73 ? -1.423 -13.804 -7.885 1.00 94.38 73 ARG A CA 1
ATOM 584 C C . ARG A 1 73 ? -2.402 -14.020 -9.040 1.00 94.38 73 ARG A C 1
ATOM 586 O O . ARG A 1 73 ? -2.005 -14.600 -10.046 1.00 94.38 73 ARG A O 1
ATOM 593 N N . GLN A 1 74 ? -3.667 -13.625 -8.895 1.00 93.75 74 GLN A N 1
ATOM 594 C CA . GLN A 1 74 ? -4.668 -13.790 -9.955 1.00 93.75 74 GLN A CA 1
ATOM 595 C C . GLN A 1 74 ? -4.322 -12.951 -11.186 1.00 93.75 74 GLN A C 1
ATOM 597 O O . GLN A 1 74 ? -4.296 -13.491 -12.287 1.00 93.75 74 GLN A O 1
ATOM 602 N N . THR A 1 75 ? -3.971 -11.679 -11.001 1.00 94.06 75 THR A N 1
ATOM 603 C CA . THR A 1 75 ? -3.611 -10.795 -12.118 1.00 94.06 75 THR A CA 1
ATOM 604 C C . THR A 1 75 ? -2.329 -11.250 -12.816 1.00 94.06 75 THR A C 1
ATOM 606 O O . THR A 1 75 ? -2.277 -11.273 -14.045 1.00 94.06 75 THR A O 1
ATOM 609 N N . ARG A 1 76 ? -1.331 -11.738 -12.067 1.00 94.94 76 ARG A N 1
ATOM 610 C CA . ARG A 1 76 ? -0.101 -12.305 -12.647 1.00 94.94 76 ARG A CA 1
ATOM 611 C C . ARG A 1 76 ? -0.328 -13.572 -13.460 1.00 94.94 76 ARG A C 1
ATOM 613 O O . ARG A 1 76 ? 0.373 -13.783 -14.445 1.00 94.94 76 ARG A O 1
ATOM 620 N N . LEU A 1 77 ? -1.288 -14.420 -13.079 1.00 95.62 77 LEU A N 1
ATOM 621 C CA . LEU A 1 77 ? -1.644 -15.605 -13.876 1.00 95.62 77 LEU A CA 1
ATOM 622 C C . LEU A 1 77 ? -2.209 -15.228 -15.253 1.00 95.62 77 LEU A C 1
ATOM 624 O O . LEU A 1 77 ? -2.103 -16.020 -16.186 1.00 95.62 77 LEU A O 1
ATOM 628 N N . GLU A 1 78 ? -2.762 -14.024 -15.379 1.00 95.25 78 GLU A N 1
ATOM 629 C CA . GLU A 1 78 ? -3.233 -13.443 -16.639 1.00 95.25 78 GLU A CA 1
ATOM 630 C C . GLU A 1 78 ? -2.146 -12.627 -17.366 1.00 95.25 78 GLU A C 1
ATOM 632 O O . GLU A 1 78 ? -2.382 -12.119 -18.458 1.00 95.25 78 GLU A O 1
ATOM 637 N N . GLY A 1 79 ? -0.940 -12.526 -16.793 1.00 94.06 79 GLY A N 1
ATOM 638 C CA . GLY A 1 79 ? 0.185 -11.770 -17.350 1.00 94.06 79 GLY A CA 1
ATOM 639 C C . GLY A 1 79 ? 0.235 -10.296 -16.938 1.00 94.06 79 GLY A C 1
ATOM 640 O O . GLY A 1 79 ? 1.062 -9.552 -17.463 1.00 94.06 79 GLY A O 1
ATOM 641 N N . PHE A 1 80 ? -0.609 -9.857 -15.999 1.00 94.62 80 PHE A N 1
ATOM 642 C CA . PHE A 1 80 ? -0.611 -8.481 -15.503 1.00 94.62 80 PHE A CA 1
ATOM 643 C C . PHE A 1 80 ? 0.199 -8.323 -14.214 1.00 94.62 80 PHE A C 1
ATOM 645 O O . PHE A 1 80 ? 0.127 -9.141 -13.301 1.00 94.62 80 PHE A O 1
ATOM 652 N N . HIS A 1 81 ? 0.904 -7.199 -14.101 1.00 94.50 81 HIS A N 1
ATOM 653 C CA . HIS A 1 81 ? 1.667 -6.802 -12.915 1.00 94.50 81 HIS A CA 1
ATOM 654 C C . HIS A 1 81 ? 1.065 -5.539 -12.287 1.00 94.50 81 HIS A C 1
ATOM 656 O O . HIS A 1 81 ? 1.731 -4.526 -12.145 1.00 94.50 81 HIS A O 1
ATOM 662 N N . VAL A 1 82 ? -0.225 -5.581 -11.939 1.00 94.62 82 VAL A N 1
ATOM 663 C CA . VAL A 1 82 ? -1.019 -4.379 -11.594 1.00 94.62 82 VAL A CA 1
ATOM 664 C C . VAL A 1 82 ? -0.496 -3.569 -10.405 1.00 94.62 82 VAL A C 1
ATOM 666 O O . VAL A 1 82 ? -0.834 -2.396 -10.281 1.00 94.62 82 VAL A O 1
ATOM 669 N N . LEU A 1 83 ? 0.282 -4.188 -9.514 1.00 95.81 83 LEU A N 1
ATOM 670 C CA . LEU A 1 83 ? 0.835 -3.516 -8.340 1.00 95.81 83 LEU A CA 1
ATOM 671 C C . LEU A 1 83 ? 2.247 -2.974 -8.565 1.00 95.81 83 LEU A C 1
ATOM 673 O O . LEU A 1 83 ? 2.691 -2.164 -7.757 1.00 95.81 83 LEU A O 1
ATOM 677 N N . ASN A 1 84 ? 2.956 -3.417 -9.603 1.00 96.38 84 ASN A N 1
ATOM 678 C CA . ASN A 1 84 ? 4.347 -3.053 -9.857 1.00 96.38 84 ASN A CA 1
ATOM 679 C C . ASN A 1 84 ? 4.447 -2.115 -11.059 1.00 96.38 84 ASN A C 1
ATOM 681 O O . ASN A 1 84 ? 3.651 -2.201 -11.993 1.00 96.38 84 ASN A O 1
ATOM 685 N N . ASP A 1 85 ? 5.460 -1.256 -11.047 1.00 94.44 85 ASP A N 1
ATOM 686 C CA . ASP A 1 85 ? 5.788 -0.428 -12.203 1.00 94.44 85 ASP A CA 1
ATOM 687 C C . ASP A 1 85 ? 6.721 -1.160 -13.181 1.00 94.44 85 ASP A C 1
ATOM 689 O O . ASP A 1 85 ? 7.428 -2.110 -12.817 1.00 94.44 85 ASP A O 1
ATOM 693 N N . TRP A 1 86 ? 6.742 -0.687 -14.425 1.00 93.44 86 TRP A N 1
ATOM 694 C CA . TRP A 1 86 ? 7.725 -1.083 -15.426 1.00 93.44 86 TRP A CA 1
ATOM 695 C C . TRP A 1 86 ? 8.904 -0.112 -15.434 1.00 93.44 86 TRP A C 1
ATOM 697 O O . TRP A 1 86 ? 8.765 1.066 -15.768 1.00 93.44 86 TRP A O 1
ATOM 707 N N . ASN A 1 87 ? 10.104 -0.617 -15.161 1.00 91.12 87 ASN A N 1
ATOM 708 C CA . ASN A 1 87 ? 11.321 0.158 -15.322 1.00 91.12 87 ASN A CA 1
ATOM 709 C C . ASN A 1 87 ? 11.704 0.240 -16.803 1.00 91.12 87 ASN A C 1
ATOM 711 O O . ASN A 1 87 ? 12.354 -0.656 -17.340 1.00 91.12 87 ASN A O 1
ATOM 715 N N . GLY A 1 88 ? 11.355 1.350 -17.452 1.00 89.81 88 GLY A N 1
ATOM 716 C CA . GLY A 1 88 ? 11.652 1.571 -18.870 1.00 89.81 88 GLY A CA 1
ATOM 717 C C . GLY A 1 88 ? 13.143 1.660 -19.227 1.00 89.81 88 GLY A C 1
ATOM 718 O O . GLY A 1 88 ? 13.477 1.561 -20.403 1.00 89.81 88 GLY A O 1
ATOM 719 N N . ILE A 1 89 ? 14.041 1.847 -18.250 1.00 91.00 89 ILE A N 1
ATOM 720 C CA . ILE A 1 89 ? 15.496 1.886 -18.482 1.00 91.00 89 ILE A CA 1
ATOM 721 C C . ILE A 1 89 ? 16.088 0.477 -18.398 1.00 91.00 89 ILE A C 1
ATOM 723 O O . ILE A 1 89 ? 16.905 0.100 -19.234 1.00 91.00 89 ILE A O 1
ATOM 727 N N . ALA A 1 90 ? 15.697 -0.284 -17.374 1.00 92.31 90 ALA A N 1
ATOM 728 C CA . ALA A 1 90 ? 16.194 -1.637 -17.135 1.00 92.31 90 ALA A CA 1
ATOM 729 C C . ALA A 1 90 ? 15.410 -2.723 -17.896 1.00 92.31 90 ALA A C 1
ATOM 731 O O . ALA A 1 90 ? 15.820 -3.879 -17.864 1.00 92.31 90 ALA A O 1
ATOM 732 N N . ASP A 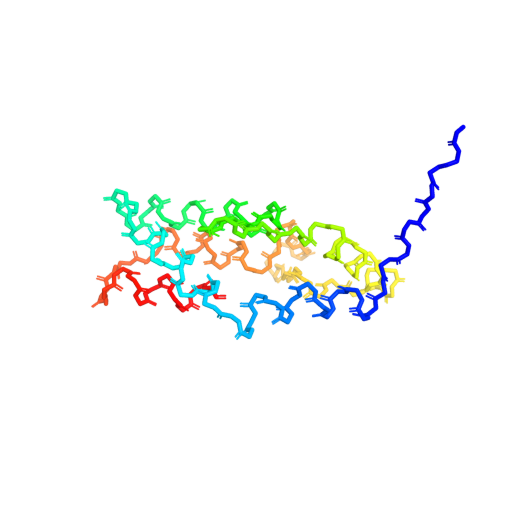1 91 ? 14.315 -2.352 -18.567 1.00 93.31 91 ASP A N 1
ATOM 733 C CA . ASP A 1 91 ? 13.440 -3.246 -19.338 1.00 93.31 91 ASP A CA 1
ATOM 734 C C . ASP A 1 91 ? 12.898 -4.413 -18.489 1.00 93.31 91 ASP A C 1
ATOM 736 O O . ASP A 1 91 ? 12.878 -5.573 -18.900 1.00 93.31 91 ASP A O 1
ATOM 740 N N . GLN A 1 92 ? 12.498 -4.108 -17.250 1.00 94.25 92 GLN A N 1
ATOM 741 C CA . GLN A 1 92 ? 12.020 -5.100 -16.284 1.00 94.25 92 GLN A CA 1
ATOM 742 C C . GLN A 1 92 ? 10.947 -4.536 -15.348 1.00 94.25 92 GLN A C 1
ATOM 744 O O . GLN A 1 92 ? 10.867 -3.331 -15.115 1.00 94.25 92 GLN A O 1
ATOM 749 N N . ILE A 1 93 ? 10.146 -5.426 -14.759 1.00 93.69 93 ILE A N 1
ATOM 750 C CA . ILE A 1 93 ? 9.199 -5.079 -13.692 1.00 93.69 93 ILE A CA 1
ATOM 751 C C . ILE A 1 93 ? 9.967 -4.818 -12.391 1.00 93.69 93 ILE A C 1
ATOM 753 O O . ILE A 1 93 ? 10.839 -5.607 -12.022 1.00 93.69 93 ILE A O 1
ATOM 757 N N . ASN A 1 94 ? 9.619 -3.744 -11.680 1.00 93.69 94 ASN A N 1
ATOM 758 C CA . ASN A 1 94 ? 10.174 -3.471 -10.354 1.00 93.69 94 ASN A CA 1
ATOM 759 C C . ASN A 1 94 ? 9.780 -4.562 -9.351 1.00 93.69 94 ASN A C 1
ATOM 761 O O . ASN A 1 94 ? 8.652 -5.055 -9.355 1.00 93.69 94 ASN A O 1
ATOM 765 N N . GLU A 1 95 ? 10.696 -4.912 -8.447 1.00 92.12 95 GLU A N 1
ATOM 766 C CA . GLU A 1 95 ? 10.426 -5.903 -7.396 1.00 92.12 95 GLU A CA 1
ATOM 767 C C . GLU A 1 95 ? 9.374 -5.401 -6.397 1.00 92.12 95 GLU A C 1
ATOM 769 O O . GLU A 1 95 ? 8.486 -6.146 -5.974 1.00 92.12 95 GLU A O 1
ATOM 774 N N . ASN A 1 96 ? 9.456 -4.119 -6.051 1.00 95.12 96 ASN A N 1
ATOM 775 C CA . ASN A 1 96 ? 8.531 -3.450 -5.153 1.00 95.12 96 ASN A CA 1
ATOM 776 C C . ASN A 1 96 ? 7.244 -3.039 -5.870 1.00 95.12 96 ASN A C 1
ATOM 778 O O . ASN A 1 96 ? 7.209 -2.816 -7.082 1.00 95.12 96 ASN A O 1
ATOM 782 N N . ILE A 1 97 ? 6.174 -2.917 -5.088 1.00 95.31 97 ILE A N 1
ATOM 783 C CA . ILE A 1 97 ? 4.922 -2.334 -5.562 1.00 95.31 97 ILE A CA 1
ATOM 784 C C . ILE A 1 97 ? 5.035 -0.808 -5.648 1.00 95.31 97 ILE A C 1
ATOM 786 O O . ILE A 1 97 ? 5.755 -0.192 -4.861 1.00 95.31 97 ILE A O 1
ATOM 790 N N . ILE A 1 98 ? 4.245 -0.195 -6.529 1.00 95.31 98 ILE A N 1
ATOM 791 C CA . ILE A 1 98 ? 4.222 1.253 -6.784 1.00 95.31 98 ILE A CA 1
ATOM 792 C C . ILE A 1 98 ? 4.150 2.079 -5.484 1.00 95.31 98 ILE A C 1
ATOM 794 O O . ILE A 1 98 ? 4.957 2.993 -5.338 1.00 95.31 98 ILE A O 1
ATOM 798 N N . PRO A 1 99 ? 3.278 1.779 -4.492 1.00 94.62 99 PRO A N 1
ATOM 799 C CA . PRO A 1 99 ? 3.248 2.548 -3.242 1.00 94.62 99 PRO A CA 1
ATOM 800 C C . PRO A 1 99 ? 4.567 2.545 -2.458 1.00 94.62 99 PRO A C 1
ATOM 802 O O . PRO A 1 99 ? 4.878 3.518 -1.777 1.00 94.62 99 PRO A O 1
ATOM 805 N N . VAL A 1 100 ? 5.343 1.461 -2.535 1.00 96.75 100 VAL A N 1
ATOM 806 C CA . VAL A 1 100 ? 6.646 1.361 -1.865 1.00 96.75 100 VAL A CA 1
ATOM 807 C C . VAL A 1 100 ? 7.684 2.190 -2.614 1.00 96.75 100 VAL A C 1
ATOM 809 O O . VAL A 1 100 ? 8.401 2.946 -1.967 1.00 96.75 100 VAL A O 1
ATOM 812 N N . ASP A 1 101 ? 7.700 2.128 -3.947 1.00 95.62 101 ASP A N 1
ATOM 813 C CA . ASP A 1 101 ? 8.599 2.943 -4.777 1.00 95.62 101 ASP A CA 1
ATOM 814 C C . ASP A 1 101 ? 8.312 4.448 -4.621 1.00 95.62 101 ASP A C 1
ATOM 816 O O . ASP A 1 101 ? 9.231 5.258 -4.509 1.00 95.62 101 ASP A O 1
ATOM 820 N N . VAL A 1 102 ? 7.032 4.833 -4.534 1.00 94.19 102 VAL A N 1
ATOM 821 C CA . VAL A 1 102 ? 6.618 6.218 -4.250 1.00 94.19 102 VAL A CA 1
ATOM 822 C C . VAL A 1 102 ? 7.122 6.678 -2.880 1.00 94.19 102 VAL A C 1
ATOM 824 O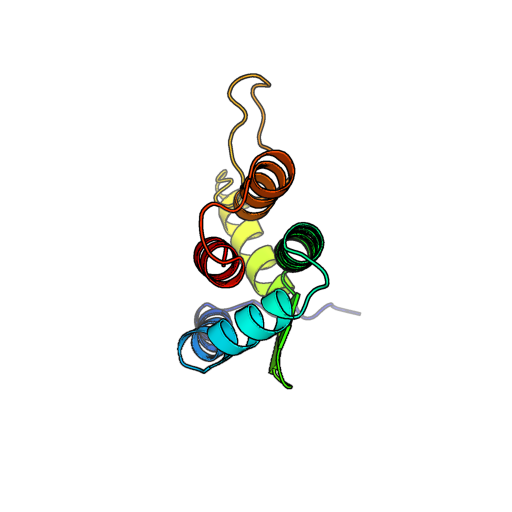 O . VAL A 1 102 ? 7.549 7.824 -2.739 1.00 94.19 102 VAL A O 1
ATOM 827 N N . LEU A 1 103 ? 7.095 5.804 -1.870 1.00 95.94 103 LEU A N 1
ATOM 828 C CA . LEU A 1 103 ? 7.614 6.127 -0.541 1.00 95.94 103 LEU A CA 1
ATOM 829 C C . LEU A 1 103 ? 9.139 6.188 -0.507 1.00 95.94 103 LEU A C 1
ATOM 831 O O . LEU A 1 103 ? 9.659 7.079 0.152 1.00 95.94 103 LEU A O 1
ATOM 835 N N . ASP A 1 104 ? 9.840 5.312 -1.228 1.00 95.81 104 ASP A N 1
ATOM 836 C CA . ASP A 1 104 ? 11.297 5.402 -1.395 1.00 95.81 104 ASP A CA 1
ATOM 837 C C . ASP A 1 104 ? 11.681 6.745 -2.029 1.00 95.81 104 ASP A C 1
ATOM 839 O O . ASP A 1 104 ? 12.500 7.483 -1.484 1.00 95.81 104 ASP A O 1
ATOM 843 N N . TYR A 1 105 ? 10.983 7.146 -3.095 1.00 93.50 105 TYR A N 1
ATOM 844 C CA . TYR A 1 105 ? 11.171 8.467 -3.689 1.00 93.50 105 TYR A CA 1
ATOM 845 C C . TYR A 1 105 ? 10.878 9.604 -2.697 1.00 93.50 105 TYR A C 1
ATOM 847 O O . TYR A 1 105 ? 11.632 10.576 -2.632 1.00 93.50 105 TYR A O 1
ATOM 855 N N . ALA A 1 106 ? 9.789 9.511 -1.927 1.00 93.56 106 ALA A N 1
ATOM 856 C CA . ALA A 1 106 ? 9.430 10.533 -0.948 1.00 93.56 106 ALA A CA 1
ATOM 857 C C . ALA A 1 106 ? 10.453 10.632 0.194 1.00 93.56 106 ALA A C 1
ATOM 859 O O . ALA A 1 106 ? 10.766 11.740 0.611 1.00 93.56 106 ALA A O 1
ATOM 860 N N . ILE A 1 107 ? 10.998 9.516 0.675 1.00 94.56 107 ILE A N 1
ATOM 861 C CA . ILE A 1 107 ? 12.060 9.506 1.692 1.00 94.56 107 ILE A CA 1
ATOM 862 C C . ILE A 1 107 ? 13.290 10.262 1.177 1.00 94.56 107 ILE A C 1
ATOM 864 O O . ILE A 1 107 ? 13.817 11.128 1.871 1.00 94.56 107 ILE A O 1
ATOM 868 N N . ASP A 1 108 ? 13.685 10.012 -0.071 1.00 94.75 108 ASP A N 1
ATOM 869 C CA . ASP A 1 108 ? 14.887 10.617 -0.649 1.00 94.75 108 ASP A CA 1
ATOM 870 C C . ASP A 1 108 ? 14.704 12.096 -1.042 1.00 94.75 108 ASP A C 1
ATOM 872 O O . ASP A 1 108 ? 15.669 12.864 -1.054 1.00 94.75 108 ASP A O 1
ATOM 876 N N . ASN A 1 109 ? 13.479 12.514 -1.388 1.00 90.50 109 ASN A N 1
ATOM 877 C CA . ASN A 1 109 ? 13.239 13.795 -2.068 1.00 90.50 109 ASN A CA 1
ATOM 878 C C . ASN A 1 109 ? 12.255 14.735 -1.357 1.00 90.50 109 ASN A C 1
ATOM 880 O O . ASN A 1 109 ? 12.168 15.913 -1.720 1.00 90.50 109 ASN A O 1
ATOM 884 N N . CYS A 1 110 ? 11.480 14.269 -0.374 1.00 84.00 110 CYS A N 1
ATOM 885 C CA . CYS A 1 110 ? 10.465 15.102 0.265 1.00 84.00 110 CYS A CA 1
ATOM 886 C C . CYS A 1 110 ? 11.101 16.069 1.270 1.00 84.00 110 CYS A C 1
ATOM 888 O O . CYS A 1 110 ? 11.422 15.723 2.404 1.00 84.00 110 CYS A O 1
ATOM 890 N N . GLN A 1 111 ? 11.223 17.330 0.864 1.00 74.94 111 GLN A N 1
ATOM 891 C CA . GLN A 1 111 ? 11.450 18.442 1.781 1.00 74.94 111 GLN A CA 1
ATOM 892 C C . GLN A 1 111 ? 10.079 18.993 2.176 1.00 74.94 111 GLN A C 1
ATOM 894 O O . GLN A 1 111 ? 9.349 19.501 1.326 1.00 74.94 111 GLN A O 1
ATOM 899 N N . ALA A 1 112 ? 9.680 18.846 3.440 1.00 65.19 112 ALA A N 1
ATOM 900 C CA . ALA A 1 112 ? 8.341 19.222 3.892 1.00 65.19 112 ALA A CA 1
ATOM 901 C C . ALA A 1 112 ? 8.085 20.736 3.727 1.00 65.19 112 ALA A C 1
ATOM 903 O O . ALA A 1 112 ? 8.496 21.544 4.555 1.00 65.19 112 ALA A O 1
ATOM 904 N N . VAL A 1 113 ? 7.386 21.128 2.655 1.00 65.44 113 VAL A N 1
ATOM 905 C CA . VAL A 1 113 ? 6.903 22.513 2.437 1.00 65.44 113 VAL A CA 1
ATOM 906 C C . VAL A 1 113 ? 5.545 22.744 3.126 1.00 65.44 113 VAL A C 1
ATOM 908 O O . VAL A 1 113 ? 5.130 23.876 3.362 1.00 65.44 113 VAL A O 1
ATOM 911 N N . GLN A 1 114 ? 4.849 21.658 3.467 1.00 75.88 114 GLN A N 1
ATOM 912 C CA . GLN A 1 114 ? 3.583 21.619 4.205 1.00 75.88 114 GLN A CA 1
ATOM 913 C C . GLN A 1 114 ? 3.788 20.919 5.556 1.00 75.88 114 GLN A C 1
ATOM 915 O O . GLN A 1 114 ? 4.838 20.324 5.793 1.00 75.88 114 GLN A O 1
ATOM 920 N N . SER A 1 115 ? 2.785 20.943 6.442 1.00 87.88 115 SER A N 1
ATOM 921 C CA . SER A 1 115 ? 2.859 20.176 7.693 1.00 87.88 115 SER A CA 1
ATOM 922 C C . SER A 1 115 ? 3.041 18.682 7.419 1.00 87.88 115 SER A C 1
ATOM 924 O O . SER A 1 115 ? 2.351 18.135 6.557 1.00 87.88 115 SER A O 1
ATOM 926 N N . GLU A 1 116 ? 3.891 18.014 8.204 1.00 89.50 116 GLU A N 1
ATOM 927 C CA . GLU A 1 116 ? 4.194 16.576 8.084 1.00 89.50 116 GLU A CA 1
ATOM 928 C C . GLU A 1 116 ? 2.922 15.717 8.017 1.00 89.50 116 GLU A C 1
ATOM 930 O O . GLU A 1 116 ? 2.801 14.835 7.173 1.00 89.50 116 GLU A O 1
ATOM 935 N N . LYS A 1 117 ? 1.909 16.053 8.825 1.00 92.44 117 LYS A N 1
ATOM 936 C CA . LYS A 1 117 ? 0.601 15.383 8.829 1.00 92.44 117 LYS A CA 1
ATOM 937 C C . LYS A 1 117 ? -0.107 15.409 7.467 1.00 92.44 117 LYS A C 1
ATOM 939 O O . LYS A 1 117 ? -0.746 14.431 7.094 1.00 92.44 117 LYS A O 1
ATOM 944 N N . THR A 1 118 ? 0.009 16.503 6.714 1.00 92.75 118 THR A N 1
ATOM 945 C CA . THR A 1 118 ? -0.583 16.618 5.370 1.00 92.75 118 THR A CA 1
ATOM 946 C C . THR A 1 118 ? 0.162 15.743 4.376 1.00 92.75 118 THR A C 1
ATOM 948 O O . THR A 1 118 ? -0.476 15.049 3.592 1.00 92.75 118 THR A O 1
ATOM 951 N N . VAL A 1 119 ? 1.497 15.722 4.442 1.00 92.44 119 VAL A N 1
ATOM 952 C CA . VAL A 1 119 ? 2.326 14.842 3.605 1.00 92.44 119 VAL A CA 1
ATOM 953 C C . VAL A 1 119 ? 1.949 13.378 3.846 1.00 92.44 119 VAL A C 1
ATOM 955 O O . VAL A 1 119 ? 1.654 12.653 2.900 1.00 92.44 119 VAL A O 1
ATOM 958 N N . LEU A 1 120 ? 1.860 12.968 5.114 1.00 94.06 120 LEU A N 1
ATOM 959 C CA . LEU A 1 120 ? 1.466 11.611 5.504 1.00 94.06 120 LEU A CA 1
ATOM 960 C C . LEU A 1 120 ? 0.043 11.259 5.052 1.00 94.06 120 LEU A C 1
ATOM 962 O O . LEU A 1 120 ? -0.192 10.143 4.605 1.00 94.06 120 LEU A O 1
ATOM 966 N N . ALA A 1 121 ? -0.899 12.204 5.121 1.00 93.62 121 ALA A N 1
ATOM 967 C CA . ALA A 1 121 ? -2.269 11.992 4.657 1.00 93.62 121 ALA A CA 1
ATOM 968 C C . ALA A 1 121 ? -2.393 11.881 3.127 1.00 93.62 121 ALA A C 1
ATOM 970 O O . ALA A 1 121 ? -3.348 11.280 2.648 1.00 93.62 121 ALA A O 1
ATOM 971 N N . VAL A 1 122 ? -1.481 12.480 2.357 1.00 91.69 122 VAL A N 1
ATOM 972 C CA . VAL A 1 122 ? -1.459 12.359 0.888 1.00 91.69 122 VAL A CA 1
ATOM 973 C C . VAL A 1 122 ? -0.831 11.036 0.450 1.00 91.69 122 VAL A C 1
ATOM 975 O O . VAL A 1 122 ? -1.286 10.444 -0.523 1.00 91.69 122 VAL A O 1
ATOM 978 N N . LEU A 1 123 ? 0.198 10.573 1.164 1.00 91.56 123 LEU A N 1
ATOM 979 C CA . LEU A 1 123 ? 0.922 9.334 0.854 1.00 91.56 123 LEU A CA 1
ATOM 980 C C . LEU A 1 123 ? 0.225 8.057 1.363 1.00 91.56 123 LEU A C 1
ATOM 982 O O . LEU A 1 123 ? 0.708 6.956 1.094 1.00 91.56 123 LEU A O 1
ATOM 986 N N . LEU A 1 124 ? -0.889 8.204 2.088 1.00 88.62 124 LEU A N 1
ATOM 987 C CA . LEU A 1 124 ? -1.752 7.126 2.579 1.00 88.62 124 LEU A CA 1
ATOM 988 C C . LEU A 1 124 ? -3.085 7.076 1.828 1.00 88.62 124 LEU A C 1
ATOM 990 O O . LEU A 1 124 ? -3.412 5.990 1.309 1.00 88.62 124 LEU A O 1
#

Foldseek 3Di:
DDDPPPQDDPVNLCVLVCCCVVDCNLVQQLVVLLPDPDLLRSLVVVLVCLVQVWDDGDHDIRRCNSVCVNVCVVCVVVVDRPQWDQDPVVRDTDPHGPLNVVSVCCSVDPDPPDRSSVVSSVSD

pLDDT: mean 89.02, std 11.76, range [34.56, 96.81]